Protein AF-A0A348WKB9-F1 (afdb_monomer)

Solvent-accessible surface area (backbone atoms only — not comparable to full-atom values): 5824 Å² total; per-residue (Å²): 114,69,69,60,51,52,51,51,52,50,53,53,49,53,73,72,58,81,70,72,61,55,73,58,52,52,49,47,53,49,51,50,51,52,34,52,52,50,22,50,53,54,23,51,50,45,43,57,58,41,58,77,77,37,64,72,89,38,74,68,38,46,50,52,47,49,53,51,23,51,49,50,20,53,51,45,32,52,54,46,33,58,74,70,64,39,66,66,52,54,52,52,51,50,50,52,50,50,54,54,50,56,68,71,76,108

Sequence (106 aa):
GAIINAVVLFIILHFRLEGLPLRRLGKLILQIGLASLAMGLFGYGALQAMSWIINTHTFAGLLIQTIVAIGVAVLTYLVVARKFGLPELKMVMAILKRVRLIKSAS

pLDDT: mean 70.73, std 7.05, range [47.97, 82.81]

Secondary structure (DSSP, 8-state):
-HHHHHHHHHHHHHHHHS-S-HHHHHHHHHHHHHHHHHHHHHHHHHHHHHHTTS-TTSHHHHHHHHHHHHHHHHHHHHHHHHHTT-HHHHHHHHHHHHHHHHTT--

Mean predicted aligned error: 12.98 Å

Radius of gyration: 19.27 Å; Cα contacts (8 Å, |Δi|>4): 44; chains: 1; bounding box: 40×36×47 Å

Structure (mmCIF, N/CA/C/O backbone):
data_AF-A0A348WKB9-F1
#
_entry.id   AF-A0A348WKB9-F1
#
loop_
_atom_site.group_PDB
_atom_site.id
_atom_site.type_symbol
_atom_site.label_atom_id
_atom_site.label_alt_id
_atom_site.label_comp_id
_atom_site.label_asym_id
_atom_site.label_entity_id
_atom_site.label_seq_id
_atom_site.pdbx_PDB_ins_code
_atom_site.Cartn_x
_atom_site.Cartn_y
_atom_site.Cartn_z
_atom_site.occupancy
_atom_site.B_iso_or_equiv
_atom_site.auth_seq_id
_atom_site.auth_comp_id
_atom_site.auth_asym_id
_atom_site.auth_atom_id
_atom_site.pdbx_PDB_model_num
ATOM 1 N N . GLY A 1 1 ? 9.532 8.112 17.887 1.00 57.84 1 GLY A N 1
ATOM 2 C CA . GLY A 1 1 ? 8.699 9.150 18.529 1.00 57.84 1 GLY A CA 1
ATOM 3 C C . GLY A 1 1 ? 7.252 9.113 18.063 1.00 57.84 1 GLY A C 1
ATOM 4 O O . GLY A 1 1 ? 6.384 8.758 18.846 1.00 57.84 1 GLY A O 1
ATOM 5 N N . ALA A 1 2 ? 6.984 9.432 16.790 1.00 71.25 2 ALA A N 1
ATOM 6 C CA . ALA A 1 2 ? 5.620 9.618 16.271 1.00 71.25 2 ALA A CA 1
ATOM 7 C C . ALA A 1 2 ? 4.714 8.371 16.322 1.00 71.25 2 ALA A C 1
ATOM 9 O O . ALA A 1 2 ? 3.539 8.495 16.647 1.00 71.25 2 ALA A O 1
ATOM 10 N N . ILE A 1 3 ? 5.259 7.174 16.068 1.00 74.62 3 ILE A N 1
ATOM 11 C CA . ILE A 1 3 ? 4.487 5.916 16.104 1.00 74.62 3 ILE A CA 1
ATOM 12 C C . ILE A 1 3 ? 3.971 5.637 17.520 1.00 74.62 3 ILE A C 1
ATOM 14 O O . ILE A 1 3 ? 2.803 5.317 17.699 1.00 74.62 3 ILE A O 1
ATOM 18 N N . ILE A 1 4 ? 4.820 5.831 18.533 1.00 79.31 4 ILE A N 1
ATOM 19 C CA . ILE A 1 4 ? 4.455 5.633 19.942 1.00 79.31 4 ILE A CA 1
ATOM 20 C C . ILE A 1 4 ? 3.348 6.615 20.335 1.00 79.31 4 ILE A C 1
ATOM 22 O O . ILE A 1 4 ? 2.348 6.209 20.914 1.00 79.31 4 ILE A O 1
ATOM 26 N N . ASN A 1 5 ? 3.477 7.889 19.950 1.00 82.81 5 ASN A N 1
ATOM 27 C CA . ASN A 1 5 ? 2.466 8.899 20.257 1.00 82.81 5 ASN A CA 1
ATOM 28 C C . ASN A 1 5 ? 1.121 8.604 19.569 1.00 82.81 5 ASN A C 1
ATOM 30 O O . ASN A 1 5 ? 0.068 8.739 20.184 1.00 82.81 5 ASN A O 1
ATOM 34 N N . ALA A 1 6 ? 1.153 8.137 18.317 1.00 78.94 6 ALA A N 1
ATOM 35 C CA . ALA A 1 6 ? -0.043 7.723 17.588 1.00 78.94 6 ALA A CA 1
ATOM 36 C C . ALA A 1 6 ? -0.738 6.525 18.253 1.00 78.94 6 ALA A C 1
ATOM 38 O O . ALA A 1 6 ? -1.961 6.519 18.373 1.00 78.94 6 ALA A O 1
ATOM 39 N N . VAL A 1 7 ? 0.030 5.542 18.734 1.00 79.62 7 VAL A N 1
ATOM 40 C CA . VAL A 1 7 ? -0.505 4.378 19.458 1.00 79.62 7 VAL A CA 1
ATOM 41 C C . VAL A 1 7 ? -1.122 4.799 20.792 1.00 79.62 7 VAL A C 1
ATOM 43 O O . VAL A 1 7 ? -2.230 4.377 21.109 1.00 79.62 7 VAL A O 1
ATOM 46 N N . VAL A 1 8 ? -0.458 5.676 21.547 1.00 81.00 8 VAL A N 1
ATOM 47 C CA . VAL A 1 8 ? -0.969 6.185 22.830 1.00 81.00 8 VAL A CA 1
ATOM 48 C C . VAL A 1 8 ? -2.259 6.985 22.632 1.00 81.00 8 VAL A C 1
ATOM 50 O O . VAL A 1 8 ? -3.249 6.719 23.311 1.00 81.00 8 VAL A O 1
ATOM 53 N N . LEU A 1 9 ? -2.296 7.901 21.659 1.00 79.69 9 LEU A N 1
ATOM 54 C CA . LEU A 1 9 ? -3.513 8.631 21.287 1.00 79.69 9 LEU A CA 1
ATOM 55 C C . LEU A 1 9 ? -4.636 7.684 20.868 1.00 79.69 9 LEU A C 1
ATOM 57 O O . LEU A 1 9 ? -5.773 7.882 21.283 1.00 79.69 9 LEU A O 1
ATOM 61 N N . PHE A 1 10 ? -4.329 6.644 20.091 1.00 77.25 10 PHE A N 1
ATOM 62 C CA . PHE A 1 10 ? -5.313 5.650 19.671 1.00 77.25 10 PHE A CA 1
ATOM 63 C C . PHE A 1 10 ? -5.899 4.882 20.863 1.00 77.25 10 PHE A C 1
ATOM 65 O O . PHE A 1 10 ? -7.113 4.714 20.934 1.00 77.25 10 PHE A O 1
ATOM 72 N N . ILE A 1 11 ? -5.064 4.472 21.823 1.00 77.00 11 ILE A N 1
ATOM 73 C CA . ILE A 1 11 ? -5.499 3.781 23.048 1.00 77.00 11 ILE A CA 1
ATOM 74 C C . ILE A 1 11 ? -6.376 4.698 23.908 1.00 77.00 11 ILE A C 1
ATOM 76 O O . ILE A 1 11 ? -7.442 4.280 24.355 1.00 77.00 11 ILE A O 1
ATOM 80 N N . ILE A 1 12 ? -5.965 5.954 24.104 1.00 78.88 12 ILE A N 1
ATOM 81 C CA . ILE A 1 12 ? -6.725 6.943 24.882 1.00 78.88 12 ILE A CA 1
ATOM 82 C C . ILE A 1 12 ? -8.070 7.234 24.211 1.00 78.88 12 ILE A C 1
ATOM 84 O O . ILE A 1 12 ? -9.105 7.265 24.874 1.00 78.88 12 ILE A O 1
ATOM 88 N N . LEU A 1 13 ? -8.075 7.421 22.891 1.00 74.44 13 LEU A N 1
ATOM 89 C CA . LEU A 1 13 ? -9.286 7.681 22.119 1.00 74.44 13 LEU A CA 1
ATOM 90 C C . LEU A 1 13 ? -10.231 6.474 22.154 1.00 74.44 13 LEU A C 1
ATOM 92 O O . LEU A 1 13 ? -11.434 6.645 22.317 1.00 74.44 13 LEU A O 1
ATOM 96 N N . HIS A 1 14 ? -9.685 5.260 22.067 1.00 69.81 14 HIS A N 1
ATOM 97 C CA . HIS A 1 14 ? -10.433 4.012 22.189 1.00 69.81 14 HIS A CA 1
ATOM 98 C C . HIS A 1 14 ? -11.112 3.879 23.558 1.00 69.81 14 HIS A C 1
ATOM 100 O O . HIS A 1 14 ? -12.297 3.562 23.620 1.00 69.81 14 HIS A O 1
ATOM 106 N N . PHE A 1 15 ?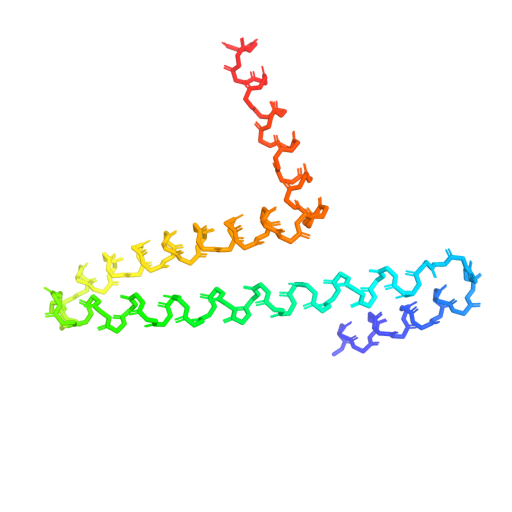 -10.384 4.168 24.640 1.00 68.44 15 PHE A N 1
ATOM 107 C CA . PHE A 1 15 ? -10.933 4.142 25.998 1.00 68.44 15 PHE A CA 1
ATOM 108 C C . PHE A 1 15 ? -11.991 5.224 26.232 1.00 68.44 15 PHE A C 1
ATOM 110 O O . PHE A 1 15 ? -12.899 5.029 27.030 1.00 68.44 15 PHE A O 1
ATOM 117 N N . ARG A 1 16 ? -11.876 6.368 25.548 1.00 70.12 16 ARG A N 1
ATOM 118 C CA . ARG A 1 16 ? -12.748 7.527 25.767 1.00 70.12 16 ARG A CA 1
ATOM 119 C C . ARG A 1 16 ? -13.995 7.547 24.886 1.00 70.12 16 ARG A C 1
ATOM 121 O O . ARG A 1 16 ? -14.944 8.236 25.241 1.00 70.12 16 ARG A O 1
ATOM 128 N N . LEU A 1 17 ? -13.993 6.858 23.739 1.00 65.94 17 LEU A N 1
ATOM 129 C CA . LEU A 1 17 ? -15.117 6.898 22.799 1.00 65.94 17 LEU A CA 1
ATOM 130 C C . LEU A 1 17 ? -16.076 5.707 22.852 1.00 65.94 17 LEU A C 1
ATOM 132 O O . LEU A 1 17 ? -17.143 5.888 22.282 1.00 65.94 17 LEU A O 1
ATOM 136 N N . GLU A 1 18 ? -15.742 4.561 23.473 1.00 57.78 18 GLU A N 1
ATOM 137 C CA . GLU A 1 18 ? -16.569 3.334 23.707 1.00 57.78 18 GLU A CA 1
ATOM 138 C C . GLU A 1 18 ? -17.445 2.781 22.543 1.00 57.78 18 GLU A C 1
ATOM 140 O O . GLU A 1 18 ? -17.989 1.684 22.628 1.00 57.78 18 GLU A O 1
ATOM 145 N N . GLY A 1 19 ? -17.543 3.475 21.411 1.00 58.03 19 GLY A N 1
ATOM 146 C CA . GLY A 1 19 ? -18.454 3.234 20.295 1.00 58.03 19 GLY A CA 1
ATOM 147 C C . GLY A 1 19 ? -17.731 3.070 18.962 1.00 58.03 19 GLY A C 1
ATOM 148 O O . GLY A 1 19 ? -18.361 3.046 17.905 1.00 58.03 19 GLY A O 1
ATOM 149 N N . LEU A 1 20 ? -16.400 2.942 18.981 1.00 60.62 20 LEU A N 1
ATOM 150 C CA . LEU A 1 20 ? -15.655 2.561 17.789 1.00 60.62 20 LEU A CA 1
ATOM 151 C C . LEU A 1 20 ? -15.926 1.081 17.489 1.00 60.62 20 LEU A C 1
ATOM 153 O O . LEU A 1 20 ? -15.666 0.225 18.336 1.00 60.62 20 LEU A O 1
ATOM 157 N N . PRO A 1 21 ? -16.412 0.734 16.284 1.00 66.31 21 PRO A N 1
ATOM 158 C CA . PRO A 1 21 ? -16.686 -0.648 15.927 1.00 66.31 21 PRO A CA 1
ATOM 159 C C . PRO A 1 21 ? -15.363 -1.401 15.716 1.00 66.31 21 PRO A C 1
ATOM 161 O O . PRO A 1 21 ? -14.918 -1.595 14.585 1.00 66.31 21 PRO A O 1
ATOM 164 N N . LEU A 1 22 ? -14.733 -1.850 16.805 1.00 68.50 22 LEU A N 1
ATOM 165 C CA . LEU A 1 22 ? -13.456 -2.579 16.821 1.00 68.50 22 LEU A CA 1
ATOM 166 C C . LEU A 1 22 ? -13.457 -3.795 15.910 1.00 68.50 22 LEU A C 1
ATOM 168 O O . LEU A 1 22 ? -12.501 -4.015 15.176 1.00 68.50 22 LEU A O 1
ATOM 172 N N . A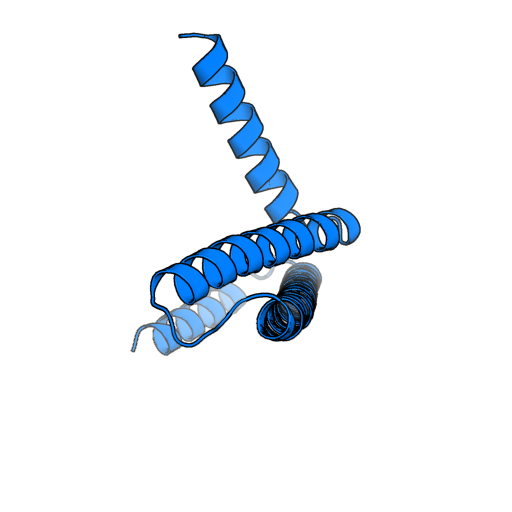RG A 1 23 ? -14.560 -4.551 15.885 1.00 67.38 23 ARG A N 1
ATOM 173 C CA . ARG A 1 23 ? -14.731 -5.666 14.941 1.00 67.38 23 ARG A CA 1
ATOM 174 C C . ARG A 1 23 ? -14.625 -5.211 13.485 1.00 67.38 23 ARG A C 1
ATOM 176 O O . ARG A 1 23 ? -14.091 -5.939 12.655 1.00 67.38 23 ARG A O 1
ATOM 183 N N . ARG A 1 24 ? -15.118 -4.012 13.163 1.00 67.56 24 ARG A N 1
ATOM 184 C CA . ARG A 1 24 ? -15.040 -3.435 11.816 1.00 67.56 24 ARG A CA 1
ATOM 185 C C . ARG A 1 24 ? -13.635 -2.918 11.519 1.00 67.56 24 ARG A C 1
ATOM 187 O O . ARG A 1 24 ? -13.137 -3.185 10.435 1.00 67.56 24 ARG A O 1
ATOM 194 N N . LEU A 1 25 ? -12.988 -2.258 12.478 1.00 71.75 25 LEU A N 1
ATOM 195 C CA . LEU A 1 25 ? -11.597 -1.799 12.381 1.00 71.75 25 LEU A CA 1
ATOM 196 C C . LEU A 1 25 ? -10.619 -2.966 12.209 1.00 71.75 25 LEU A C 1
ATOM 198 O O . LEU A 1 25 ? -9.829 -2.959 11.275 1.00 71.75 25 LEU A O 1
ATOM 202 N N . GLY A 1 26 ? -10.734 -4.011 13.029 1.00 72.25 26 GLY A N 1
ATOM 203 C CA . GLY A 1 26 ? -9.933 -5.229 12.900 1.00 72.25 26 GLY A CA 1
ATOM 204 C C . GLY A 1 26 ? -10.157 -5.928 11.559 1.00 72.25 26 GLY A C 1
ATOM 205 O O . GLY A 1 26 ? -9.196 -6.334 10.912 1.00 72.25 26 GLY A O 1
ATOM 206 N N . LYS A 1 27 ? -11.408 -5.992 11.079 1.00 75.12 27 LYS A N 1
ATOM 207 C CA . LYS A 1 27 ? -11.715 -6.524 9.743 1.00 75.12 27 LYS A CA 1
ATOM 208 C C . LYS A 1 27 ? -11.083 -5.685 8.627 1.00 75.12 27 LYS A C 1
ATOM 210 O O . LYS A 1 27 ? -10.578 -6.266 7.675 1.00 75.12 27 LYS A O 1
ATOM 215 N N . LEU A 1 28 ? -11.086 -4.355 8.744 1.00 69.19 28 LEU A N 1
ATOM 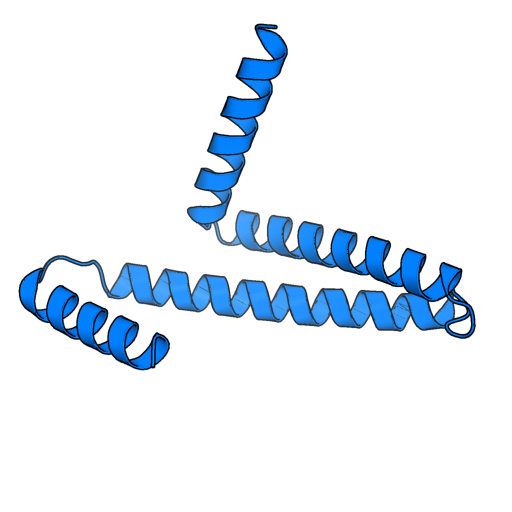216 C CA . LEU A 1 28 ? -10.429 -3.461 7.784 1.00 69.19 28 LEU A CA 1
ATOM 217 C C . LEU A 1 28 ? -8.914 -3.653 7.795 1.00 69.19 28 LEU A C 1
ATOM 219 O O . LEU A 1 28 ? -8.336 -3.882 6.743 1.00 69.19 28 LEU A O 1
ATOM 223 N N . ILE A 1 29 ? -8.289 -3.666 8.973 1.00 78.00 29 ILE A N 1
ATOM 224 C CA . ILE A 1 29 ? -6.849 -3.913 9.129 1.00 78.00 29 ILE A CA 1
ATOM 225 C C . ILE A 1 29 ? -6.462 -5.262 8.510 1.00 78.00 29 ILE A C 1
ATOM 227 O O . ILE A 1 29 ? -5.490 -5.336 7.762 1.00 78.00 29 ILE A O 1
ATOM 231 N N . LEU A 1 30 ? -7.249 -6.314 8.752 1.00 76.75 30 LEU A N 1
ATOM 232 C CA . LEU A 1 30 ? -7.022 -7.632 8.162 1.00 76.75 30 LEU A CA 1
ATOM 233 C C . LEU A 1 30 ? -7.167 -7.606 6.631 1.00 76.75 30 LEU A C 1
ATOM 235 O O . LEU A 1 30 ? -6.335 -8.167 5.925 1.00 76.75 30 LEU A O 1
ATOM 239 N N . GLN A 1 31 ? -8.204 -6.949 6.104 1.00 76.00 31 GLN A N 1
ATOM 240 C CA . GLN A 1 31 ? -8.421 -6.833 4.659 1.00 76.00 31 GLN A CA 1
ATOM 241 C C . GLN A 1 31 ? -7.309 -6.028 3.973 1.00 76.00 31 GLN A C 1
ATOM 243 O O . GLN A 1 31 ? -6.854 -6.436 2.907 1.00 76.00 31 GLN A O 1
ATOM 248 N N . ILE A 1 32 ? -6.843 -4.937 4.586 1.00 77.38 32 ILE A N 1
ATOM 249 C CA . ILE A 1 32 ? -5.705 -4.144 4.100 1.00 77.38 32 I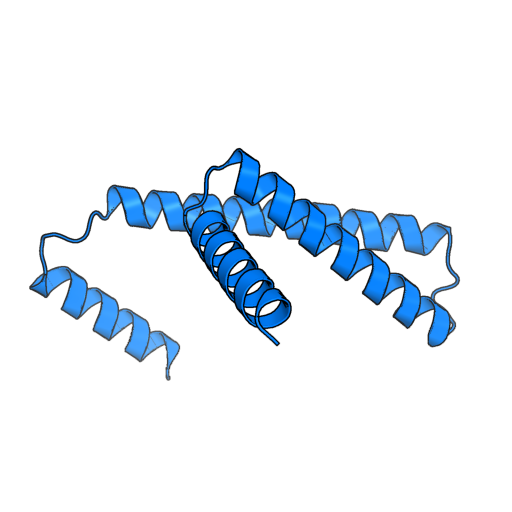LE A CA 1
ATOM 250 C C . ILE A 1 32 ? -4.433 -4.987 4.146 1.00 77.38 32 ILE A C 1
ATOM 252 O O . ILE A 1 32 ? -3.699 -5.028 3.166 1.00 77.38 32 ILE A O 1
ATOM 256 N N . GLY A 1 33 ? -4.190 -5.706 5.245 1.00 80.00 33 GLY A N 1
ATOM 257 C CA . GLY A 1 33 ? -3.043 -6.604 5.375 1.00 80.00 33 GLY A CA 1
ATOM 258 C C . GLY A 1 33 ? -3.023 -7.678 4.285 1.00 80.00 33 GLY A C 1
ATOM 259 O O . GLY A 1 33 ? -2.009 -7.856 3.613 1.00 80.00 33 GLY A O 1
ATOM 260 N N . LEU A 1 34 ? -4.158 -8.338 4.042 1.00 78.50 34 LEU A N 1
ATOM 261 C CA . LEU A 1 34 ? -4.302 -9.338 2.978 1.00 78.50 34 LEU A CA 1
ATOM 262 C C . LEU A 1 34 ? -4.153 -8.728 1.577 1.00 78.50 34 LEU A C 1
ATOM 264 O O . LEU A 1 34 ? -3.516 -9.334 0.715 1.00 78.50 34 LEU A O 1
ATOM 268 N N . ALA A 1 35 ? -4.700 -7.533 1.341 1.00 73.50 35 ALA A N 1
ATOM 269 C CA . ALA A 1 35 ? -4.556 -6.832 0.068 1.00 73.50 35 ALA A CA 1
ATOM 270 C C . ALA A 1 35 ? -3.103 -6.418 -0.200 1.00 73.50 35 ALA A C 1
ATOM 272 O O . ALA A 1 35 ? -2.622 -6.587 -1.319 1.00 73.50 35 ALA A O 1
ATOM 273 N N . SER A 1 36 ? -2.389 -5.945 0.822 1.00 74.00 36 SER A N 1
ATOM 274 C CA . SER A 1 36 ? -0.967 -5.599 0.744 1.00 74.00 36 SER A CA 1
ATOM 275 C C . SER A 1 36 ? -0.090 -6.829 0.519 1.00 74.00 36 SER A C 1
ATOM 277 O O . SER A 1 36 ? 0.822 -6.778 -0.301 1.00 74.00 36 SER A O 1
ATOM 279 N N . LEU A 1 37 ? -0.391 -7.954 1.177 1.00 80.31 37 LEU A N 1
ATOM 280 C CA . LEU A 1 37 ? 0.302 -9.224 0.932 1.00 80.31 37 LEU A CA 1
ATOM 281 C C . LEU A 1 37 ? 0.093 -9.715 -0.502 1.00 80.31 37 LEU A C 1
ATOM 283 O O . LEU A 1 37 ? 1.057 -10.085 -1.169 1.00 80.31 37 LEU A O 1
ATOM 287 N N . ALA A 1 38 ? -1.144 -9.672 -1.003 1.00 76.62 38 ALA A N 1
ATOM 288 C CA . ALA A 1 38 ? -1.435 -10.024 -2.388 1.00 76.62 38 ALA A CA 1
ATOM 289 C C . ALA A 1 38 ? -0.703 -9.086 -3.362 1.00 76.62 38 ALA A C 1
ATOM 291 O O . ALA A 1 38 ? -0.010 -9.551 -4.261 1.00 76.62 38 ALA A O 1
ATOM 292 N N . MET A 1 39 ? -0.789 -7.770 -3.153 1.00 76.06 39 MET A N 1
ATOM 293 C CA . MET A 1 39 ? -0.082 -6.774 -3.962 1.00 76.06 39 MET A CA 1
ATOM 294 C C . MET A 1 39 ? 1.431 -7.022 -3.980 1.00 76.06 39 MET A C 1
ATOM 296 O O . MET A 1 39 ? 2.037 -6.971 -5.047 1.00 76.06 39 MET A O 1
ATOM 300 N N . GLY A 1 40 ? 2.026 -7.330 -2.825 1.00 73.75 40 GLY A N 1
ATOM 301 C CA . GLY A 1 40 ? 3.442 -7.663 -2.707 1.00 73.75 40 GLY A CA 1
ATOM 302 C C . GLY A 1 40 ? 3.811 -8.921 -3.490 1.00 73.75 40 GLY A C 1
ATOM 303 O O . GLY A 1 40 ? 4.753 -8.882 -4.275 1.00 73.75 40 GLY A O 1
ATOM 304 N N . LEU A 1 41 ? 3.040 -10.004 -3.346 1.00 78.94 41 LEU A N 1
ATOM 305 C CA . LEU A 1 41 ? 3.269 -11.271 -4.055 1.00 78.94 41 LEU A CA 1
ATOM 306 C C . LEU A 1 41 ? 3.174 -11.116 -5.576 1.00 78.94 41 LEU A C 1
ATOM 308 O O . LEU A 1 41 ? 4.060 -11.564 -6.301 1.00 78.94 41 LEU A O 1
ATOM 312 N N . PHE A 1 42 ? 2.127 -10.454 -6.066 1.00 74.38 42 PHE A N 1
ATOM 313 C CA . PHE A 1 42 ? 1.949 -10.223 -7.501 1.00 74.38 42 PHE A CA 1
ATOM 314 C C . PHE A 1 42 ? 2.958 -9.212 -8.057 1.00 74.38 42 PHE A C 1
ATOM 316 O O . PHE A 1 42 ? 3.440 -9.396 -9.171 1.00 74.38 42 PHE A O 1
ATOM 323 N N . GLY A 1 43 ? 3.321 -8.181 -7.289 1.00 74.12 43 GLY A N 1
ATOM 324 C CA . GLY A 1 43 ? 4.363 -7.223 -7.665 1.00 74.12 43 GLY A CA 1
ATOM 325 C C . GLY A 1 43 ? 5.739 -7.881 -7.782 1.00 74.12 43 GLY A C 1
ATOM 326 O O . GLY A 1 43 ? 6.427 -7.688 -8.783 1.00 74.12 43 GLY A O 1
ATOM 327 N N . TYR A 1 44 ? 6.111 -8.724 -6.813 1.00 74.19 44 TYR A N 1
ATOM 328 C CA . TYR A 1 44 ? 7.339 -9.523 -6.879 1.00 74.19 44 TYR A CA 1
ATOM 329 C C . TYR A 1 44 ? 7.309 -10.525 -8.033 1.00 74.19 44 TYR A C 1
ATOM 331 O O . TYR A 1 44 ? 8.290 -10.640 -8.763 1.00 74.19 44 TYR A O 1
ATOM 339 N N . GLY A 1 45 ? 6.181 -11.208 -8.247 1.00 75.44 45 GLY A N 1
ATOM 340 C CA . GLY A 1 45 ? 6.008 -12.118 -9.379 1.00 75.44 45 GLY A CA 1
ATOM 341 C C . GLY A 1 45 ? 6.157 -11.412 -10.729 1.00 75.44 45 GLY A C 1
ATOM 342 O O . GLY A 1 45 ? 6.811 -11.936 -11.627 1.00 75.44 45 GLY A O 1
ATOM 343 N N . ALA A 1 46 ? 5.624 -10.195 -10.861 1.00 69.81 46 ALA A N 1
ATOM 344 C CA . ALA A 1 46 ? 5.767 -9.378 -12.064 1.00 69.81 46 ALA A CA 1
ATOM 345 C C . ALA A 1 46 ? 7.215 -8.912 -12.290 1.00 69.81 46 ALA A C 1
ATOM 347 O O . ALA A 1 46 ? 7.698 -8.967 -13.421 1.00 69.81 46 ALA A O 1
ATOM 348 N N . LEU A 1 47 ? 7.923 -8.503 -11.230 1.00 67.25 47 LEU A N 1
ATOM 349 C CA . LEU A 1 47 ? 9.353 -8.173 -11.292 1.00 67.25 47 LEU A CA 1
ATOM 350 C C . LEU A 1 47 ? 10.188 -9.386 -11.719 1.00 67.25 47 LEU A C 1
ATOM 352 O O . LEU A 1 47 ? 11.019 -9.274 -12.618 1.00 67.25 47 LEU A O 1
ATOM 356 N N . GLN A 1 48 ? 9.930 -10.555 -11.128 1.00 72.62 48 GLN A N 1
ATOM 357 C CA . GLN A 1 48 ? 10.616 -11.804 -11.461 1.00 72.62 48 GLN A CA 1
ATOM 358 C C . GLN A 1 48 ? 10.365 -12.211 -12.922 1.00 72.62 48 GLN A C 1
ATOM 360 O O . GLN A 1 48 ? 11.309 -12.536 -13.640 1.00 72.62 48 GLN A O 1
ATOM 365 N N . ALA A 1 49 ? 9.110 -12.149 -13.381 1.00 69.62 49 ALA A N 1
ATOM 366 C CA . ALA A 1 49 ? 8.728 -12.490 -14.750 1.00 69.62 49 ALA A CA 1
ATOM 367 C C . ALA A 1 49 ? 9.329 -11.521 -15.778 1.00 69.62 49 ALA A C 1
ATOM 369 O O . ALA A 1 49 ? 9.789 -11.943 -16.836 1.00 69.62 49 ALA A O 1
ATOM 370 N N . MET A 1 50 ? 9.386 -10.225 -15.465 1.00 62.03 50 MET A N 1
ATOM 371 C CA . MET A 1 50 ? 10.040 -9.266 -16.350 1.00 62.03 50 MET A CA 1
ATOM 372 C C . MET A 1 50 ? 11.563 -9.354 -16.327 1.00 62.03 50 MET A C 1
ATOM 374 O O . MET A 1 50 ? 12.182 -8.955 -17.311 1.00 62.03 50 MET A O 1
ATOM 378 N N . SER A 1 51 ? 12.176 -9.875 -15.261 1.00 66.06 51 SER A N 1
ATOM 379 C CA . SER A 1 51 ? 13.623 -10.142 -15.213 1.00 66.06 51 SER A CA 1
ATOM 380 C C . SER A 1 51 ? 14.061 -11.152 -16.279 1.00 66.06 51 SER A C 1
ATOM 382 O O . SER A 1 51 ? 15.181 -11.090 -16.770 1.00 66.06 51 SER A O 1
ATOM 384 N N . TRP A 1 52 ? 13.155 -12.038 -16.707 1.00 61.91 52 TRP A N 1
ATOM 385 C CA . TRP A 1 52 ? 13.403 -12.982 -17.802 1.00 61.91 52 TRP A CA 1
ATOM 386 C C . TRP A 1 52 ? 13.293 -12.363 -19.202 1.00 61.91 52 TRP A C 1
ATOM 388 O O . TRP A 1 52 ? 13.830 -12.920 -20.154 1.00 61.91 52 TRP A O 1
ATOM 398 N N . ILE A 1 53 ? 12.589 -11.236 -19.344 1.00 61.53 53 ILE A N 1
ATOM 399 C CA . ILE A 1 53 ? 12.270 -10.623 -20.647 1.00 61.53 53 ILE A CA 1
ATOM 400 C C . ILE A 1 53 ? 13.116 -9.364 -20.897 1.00 61.53 53 ILE A C 1
ATOM 402 O O . ILE A 1 53 ? 13.403 -9.025 -22.043 1.00 61.53 53 ILE A O 1
ATOM 406 N N . ILE A 1 54 ? 13.526 -8.659 -19.838 1.00 58.31 54 ILE A N 1
ATOM 407 C CA . ILE A 1 54 ? 14.195 -7.356 -19.911 1.00 58.31 54 ILE A CA 1
ATOM 408 C C . ILE A 1 54 ? 15.573 -7.450 -19.251 1.00 58.31 54 ILE A C 1
ATOM 410 O O . ILE A 1 54 ? 15.683 -7.808 -18.081 1.00 58.31 54 ILE A O 1
ATOM 414 N N . ASN A 1 55 ? 16.617 -7.058 -19.990 1.00 58.53 55 ASN A N 1
ATOM 415 C CA . ASN A 1 55 ? 17.983 -6.943 -19.476 1.00 58.53 55 ASN A CA 1
ATOM 416 C C . ASN A 1 55 ? 18.045 -5.941 -18.307 1.00 58.53 55 ASN A C 1
ATOM 418 O O . ASN A 1 55 ? 17.995 -4.726 -18.498 1.00 58.53 55 ASN A O 1
ATOM 422 N N . THR A 1 56 ? 18.209 -6.455 -17.090 1.00 60.50 56 THR A N 1
ATOM 423 C CA . THR A 1 56 ? 18.355 -5.694 -15.834 1.00 60.50 56 THR A CA 1
ATOM 424 C C . THR A 1 56 ? 19.675 -4.927 -15.723 1.00 60.50 56 THR A C 1
ATOM 426 O O . THR A 1 56 ? 19.847 -4.124 -14.811 1.00 60.50 56 THR A O 1
ATOM 429 N N . HIS A 1 57 ? 20.597 -5.119 -16.670 1.00 60.25 57 HIS A N 1
ATOM 430 C CA . HIS A 1 57 ? 21.899 -4.449 -16.705 1.00 60.25 57 HIS A CA 1
ATOM 431 C C . HIS A 1 57 ? 21.868 -3.009 -17.248 1.00 60.25 57 HIS A C 1
ATOM 433 O O . HIS A 1 57 ? 22.877 -2.312 -17.164 1.00 60.25 57 HIS A O 1
ATOM 439 N N . THR A 1 58 ? 20.744 -2.536 -17.798 1.00 70.12 58 THR A N 1
ATOM 440 C CA . THR A 1 58 ? 20.609 -1.164 -18.323 1.00 70.12 58 THR A CA 1
ATOM 441 C C . THR A 1 58 ? 19.599 -0.352 -17.514 1.00 70.12 58 THR A C 1
ATOM 443 O O . THR A 1 58 ? 18.505 -0.822 -17.208 1.00 70.12 58 THR A O 1
ATOM 446 N N . PHE A 1 59 ? 19.934 0.911 -17.220 1.00 72.12 59 PHE A N 1
ATOM 447 C CA . PHE A 1 59 ? 19.084 1.839 -16.456 1.00 72.12 59 PHE A CA 1
ATOM 448 C C . PHE A 1 59 ? 17.665 1.976 -17.043 1.00 72.12 59 PHE A C 1
ATOM 450 O O . PHE A 1 59 ? 16.679 1.988 -16.308 1.00 72.12 59 PHE A O 1
ATOM 457 N N . ALA A 1 60 ? 17.548 1.994 -18.376 1.00 70.94 60 ALA A N 1
ATOM 458 C CA . ALA A 1 60 ? 16.261 2.019 -19.071 1.00 70.94 60 ALA A CA 1
ATOM 459 C C . ALA A 1 60 ? 15.434 0.733 -18.856 1.00 70.94 60 ALA A C 1
ATOM 461 O O . ALA A 1 60 ? 14.217 0.808 -18.705 1.00 70.94 60 ALA A O 1
ATOM 462 N N . GLY A 1 61 ? 16.085 -0.434 -18.784 1.00 69.31 61 GLY A N 1
ATOM 463 C CA . GLY A 1 61 ? 15.427 -1.717 -18.520 1.00 69.31 61 GLY A CA 1
ATOM 464 C C . GLY A 1 61 ? 14.839 -1.786 -17.109 1.00 69.31 61 GLY A C 1
ATOM 465 O O . GLY A 1 61 ? 13.677 -2.154 -16.943 1.00 69.31 61 GLY A O 1
ATOM 466 N N . LEU A 1 62 ? 15.600 -1.328 -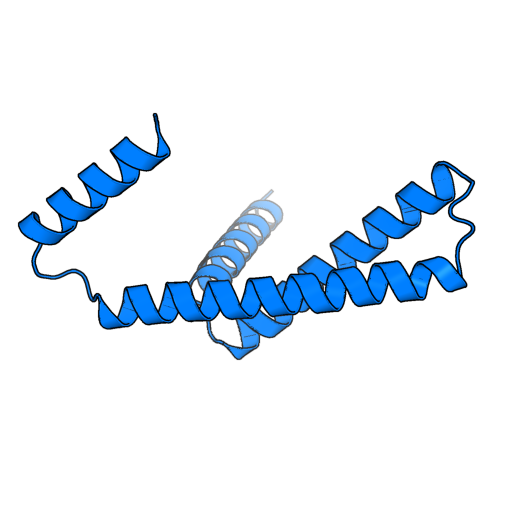16.109 1.00 72.25 62 LEU A N 1
ATOM 467 C CA . LEU A 1 62 ? 15.142 -1.206 -14.718 1.00 72.25 62 LEU A CA 1
ATOM 468 C C . LEU A 1 62 ? 13.974 -0.222 -14.567 1.00 72.25 62 LEU A C 1
ATOM 470 O O . LEU A 1 62 ? 13.017 -0.507 -13.844 1.00 72.25 62 LEU A O 1
ATOM 474 N N . LEU A 1 63 ? 14.011 0.917 -15.268 1.00 77.50 63 LEU A N 1
ATOM 475 C CA . LEU A 1 63 ? 12.909 1.884 -15.252 1.00 77.50 63 LEU A CA 1
ATOM 476 C C . LEU A 1 63 ? 11.621 1.292 -15.830 1.00 77.50 63 LEU A C 1
ATOM 478 O O . LEU A 1 63 ? 10.569 1.396 -15.200 1.00 77.50 63 LEU A O 1
ATOM 482 N N . ILE A 1 64 ? 11.696 0.633 -16.989 1.00 78.81 64 ILE A N 1
ATOM 483 C CA . ILE A 1 64 ? 10.527 0.014 -17.631 1.00 78.81 64 ILE A CA 1
ATOM 484 C C . ILE A 1 64 ? 9.958 -1.099 -16.746 1.00 78.81 64 ILE A C 1
ATOM 486 O O . ILE A 1 64 ? 8.750 -1.136 -16.512 1.00 78.81 64 ILE A O 1
ATOM 490 N N . GLN A 1 65 ? 10.817 -1.950 -16.180 1.00 73.31 65 GLN A N 1
ATOM 491 C CA . GLN A 1 65 ? 10.407 -2.971 -15.216 1.00 73.31 65 GLN A CA 1
ATOM 492 C C . GLN A 1 65 ? 9.684 -2.382 -14.014 1.00 73.31 65 GLN A C 1
ATOM 494 O O . GLN A 1 65 ? 8.641 -2.887 -13.612 1.00 73.31 65 GLN A O 1
ATOM 499 N N . THR A 1 66 ? 10.219 -1.303 -13.452 1.00 76.31 66 THR A N 1
ATOM 500 C CA . THR A 1 66 ? 9.637 -0.670 -12.270 1.00 76.31 66 THR A CA 1
ATOM 501 C C . THR A 1 66 ? 8.277 -0.057 -12.596 1.00 76.31 66 THR A C 1
ATOM 503 O O . THR A 1 66 ? 7.325 -0.258 -11.847 1.00 76.31 66 THR A O 1
ATOM 506 N N . ILE A 1 67 ? 8.140 0.623 -13.739 1.00 80.62 67 ILE A N 1
ATOM 507 C CA . ILE A 1 67 ? 6.862 1.202 -14.185 1.00 80.62 67 ILE A CA 1
ATOM 508 C C . ILE A 1 67 ? 5.810 0.106 -14.374 1.00 80.62 67 ILE A C 1
ATOM 510 O O . ILE A 1 67 ? 4.686 0.234 -13.885 1.00 80.62 67 ILE A O 1
ATOM 514 N N . VAL A 1 68 ? 6.170 -0.989 -15.043 1.00 78.06 68 VAL A N 1
ATOM 515 C CA . VAL A 1 68 ? 5.242 -2.101 -15.275 1.00 78.06 68 VAL A CA 1
ATOM 516 C C . VAL A 1 68 ? 4.921 -2.824 -13.964 1.00 78.06 68 VAL A C 1
ATOM 518 O O . VAL A 1 68 ? 3.761 -3.151 -13.728 1.00 78.06 68 VAL A O 1
ATOM 521 N N . ALA A 1 69 ? 5.890 -3.009 -13.066 1.00 76.75 69 ALA A N 1
ATOM 522 C CA . ALA A 1 69 ? 5.674 -3.641 -11.767 1.00 76.75 69 ALA A CA 1
ATOM 523 C C . ALA A 1 69 ? 4.751 -2.801 -10.879 1.00 76.75 69 ALA A C 1
ATOM 525 O O . ALA A 1 69 ? 3.825 -3.344 -10.279 1.00 76.75 69 ALA A O 1
ATOM 526 N N . ILE A 1 70 ? 4.941 -1.478 -10.851 1.00 78.62 70 ILE A N 1
ATOM 527 C CA . ILE A 1 70 ? 4.030 -0.546 -10.176 1.00 78.62 70 ILE A CA 1
ATOM 528 C C . ILE A 1 70 ? 2.637 -0.642 -10.802 1.00 78.62 70 ILE A C 1
ATOM 530 O O . ILE A 1 70 ? 1.654 -0.758 -10.074 1.00 78.62 70 ILE A O 1
ATOM 534 N N . GLY A 1 71 ? 2.539 -0.655 -12.134 1.00 80.88 71 GLY A N 1
ATOM 535 C CA . GLY A 1 71 ? 1.268 -0.812 -12.841 1.00 80.88 71 GLY A CA 1
ATOM 536 C C . GLY A 1 71 ? 0.531 -2.094 -12.447 1.00 80.88 71 GLY A C 1
ATOM 537 O O . GLY A 1 71 ? -0.636 -2.045 -12.057 1.00 80.88 71 GLY A O 1
ATOM 538 N N . VAL A 1 72 ? 1.220 -3.236 -12.471 1.00 78.88 72 VAL A N 1
ATOM 539 C CA . VAL A 1 72 ? 0.655 -4.538 -12.087 1.00 78.88 72 VAL A CA 1
ATOM 540 C C . VAL A 1 72 ? 0.296 -4.572 -10.603 1.00 78.88 72 VAL A C 1
ATOM 542 O O . VAL A 1 72 ? -0.781 -5.055 -10.254 1.00 78.88 72 VAL A O 1
ATOM 545 N N . ALA A 1 73 ? 1.135 -4.024 -9.725 1.00 72.69 73 ALA A N 1
ATOM 546 C CA . ALA A 1 73 ? 0.867 -3.969 -8.292 1.00 72.69 73 ALA A CA 1
ATOM 547 C C . ALA A 1 73 ? -0.378 -3.120 -7.988 1.00 72.69 73 ALA A C 1
ATOM 549 O O . ALA A 1 73 ? -1.267 -3.565 -7.263 1.00 72.69 73 ALA A O 1
ATOM 550 N N . VAL A 1 74 ? -0.497 -1.939 -8.603 1.00 76.88 74 VAL A N 1
ATOM 551 C CA . VAL A 1 74 ? -1.664 -1.053 -8.459 1.00 76.88 74 VAL A CA 1
ATOM 552 C C . VAL A 1 74 ? -2.930 -1.715 -9.003 1.00 76.88 74 VAL A C 1
ATOM 554 O O . VAL A 1 74 ? -3.966 -1.686 -8.337 1.00 76.88 74 VAL A O 1
ATOM 557 N N . LEU A 1 75 ? -2.865 -2.350 -10.177 1.00 77.44 75 LEU A N 1
ATOM 558 C CA . LEU A 1 75 ? -4.004 -3.071 -10.753 1.00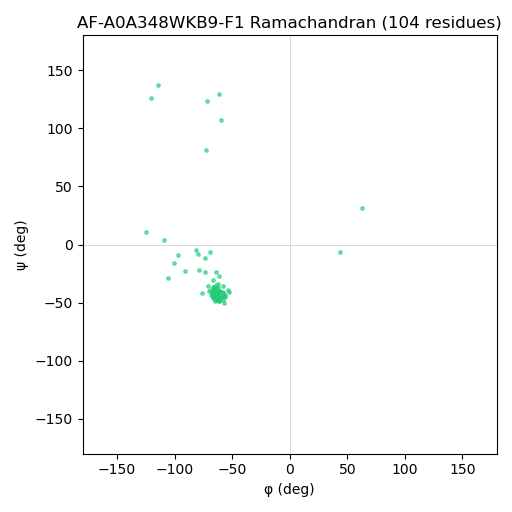 77.44 75 LEU A CA 1
ATOM 559 C C . LEU A 1 75 ? -4.429 -4.252 -9.878 1.00 77.44 75 LEU A C 1
ATOM 561 O O . LEU A 1 75 ? -5.619 -4.428 -9.619 1.00 77.44 75 LEU A O 1
ATOM 565 N N . THR A 1 76 ? -3.470 -5.020 -9.368 1.00 76.88 76 THR A N 1
ATOM 566 C CA . THR A 1 76 ? -3.738 -6.143 -8.464 1.00 76.88 76 THR A CA 1
ATOM 567 C C . THR A 1 76 ? -4.395 -5.649 -7.181 1.00 76.88 76 THR A C 1
ATOM 569 O O . THR A 1 76 ? -5.431 -6.179 -6.780 1.00 76.88 76 THR A O 1
ATOM 572 N N . TYR A 1 77 ? -3.852 -4.594 -6.570 1.00 69.88 77 TYR A N 1
ATOM 573 C CA . TYR A 1 77 ? -4.437 -3.977 -5.385 1.00 69.88 77 TYR A CA 1
ATOM 574 C C . TYR A 1 77 ? -5.871 -3.507 -5.648 1.00 69.88 77 TYR A C 1
ATOM 576 O O . TYR A 1 77 ? -6.764 -3.806 -4.862 1.00 69.88 77 TYR A O 1
ATOM 584 N N . LEU A 1 78 ? -6.129 -2.856 -6.786 1.00 72.81 78 LEU A N 1
ATOM 585 C CA . LEU A 1 78 ? -7.470 -2.430 -7.199 1.00 72.81 78 LEU A CA 1
ATOM 586 C C . LEU A 1 78 ? -8.447 -3.605 -7.342 1.00 72.81 78 LEU A C 1
ATOM 588 O O . LEU A 1 78 ? -9.581 -3.520 -6.867 1.00 72.81 78 LEU A O 1
ATOM 592 N N . VAL A 1 79 ? -8.027 -4.701 -7.978 1.00 77.00 79 VAL A N 1
ATOM 593 C CA . VAL A 1 79 ? -8.857 -5.903 -8.175 1.00 77.00 79 VAL A CA 1
ATOM 594 C C . VAL A 1 79 ? -9.162 -6.578 -6.840 1.00 77.00 79 VAL A C 1
ATOM 596 O O . VAL A 1 79 ? -10.321 -6.894 -6.559 1.00 77.00 79 VAL A O 1
ATOM 599 N N . VAL A 1 80 ? -8.149 -6.753 -5.990 1.00 73.75 80 VAL A N 1
ATOM 600 C CA . VAL A 1 80 ? -8.302 -7.353 -4.660 1.00 73.75 80 VAL A CA 1
ATOM 601 C C . VAL A 1 80 ? -9.182 -6.462 -3.785 1.00 73.75 80 VAL A C 1
ATOM 603 O O . VAL A 1 80 ? -10.167 -6.939 -3.221 1.00 73.75 80 VAL A O 1
ATOM 606 N N . ALA A 1 81 ? -8.929 -5.155 -3.754 1.00 69.38 81 ALA A N 1
ATOM 607 C CA . ALA A 1 81 ? -9.730 -4.210 -2.987 1.00 69.38 81 ALA A CA 1
ATOM 608 C C . ALA A 1 81 ? -11.190 -4.155 -3.453 1.00 69.38 81 ALA A C 1
ATOM 610 O O . ALA A 1 81 ? -12.103 -4.040 -2.627 1.00 69.38 81 ALA A O 1
ATOM 611 N N . ARG A 1 82 ? -11.436 -4.322 -4.759 1.00 71.31 82 ARG A N 1
ATOM 612 C CA . ARG A 1 82 ? -12.792 -4.413 -5.316 1.00 71.31 82 ARG A CA 1
ATOM 613 C C . ARG A 1 82 ? -13.484 -5.698 -4.881 1.00 71.31 82 ARG A C 1
ATOM 615 O O . ARG A 1 82 ? -14.646 -5.644 -4.489 1.00 71.31 82 ARG A O 1
ATOM 622 N N . LYS A 1 83 ? -12.773 -6.829 -4.904 1.00 71.25 83 LYS A N 1
ATOM 623 C CA . LYS A 1 83 ? -13.303 -8.137 -4.491 1.00 71.25 83 LYS A CA 1
ATOM 624 C C . LYS A 1 83 ? -13.614 -8.189 -2.992 1.00 71.25 83 LYS A C 1
ATOM 626 O O . LYS A 1 83 ? -14.622 -8.766 -2.602 1.00 71.25 83 LYS A O 1
ATOM 631 N N . PHE A 1 84 ? -12.796 -7.544 -2.160 1.00 66.94 84 PHE A N 1
ATOM 632 C CA . PHE A 1 84 ? -13.003 -7.469 -0.709 1.00 66.94 84 PHE A CA 1
ATOM 633 C C . PHE A 1 84 ? -14.011 -6.393 -0.272 1.00 66.94 84 PHE A C 1
ATOM 635 O O . PHE A 1 84 ? -14.353 -6.324 0.911 1.00 66.94 84 PHE A O 1
ATOM 642 N N . GLY A 1 85 ? -14.518 -5.578 -1.208 1.00 64.94 85 GLY A N 1
ATOM 643 C CA . GLY A 1 85 ? -15.507 -4.537 -0.921 1.00 64.94 85 GLY A CA 1
ATOM 644 C C . GLY A 1 85 ? -14.979 -3.461 0.029 1.00 64.94 85 GLY A C 1
ATOM 645 O O . GLY A 1 85 ? -15.752 -2.914 0.821 1.00 64.94 85 GLY A O 1
ATOM 646 N N . LEU A 1 86 ? -13.671 -3.187 -0.026 1.00 65.06 86 LEU A N 1
ATOM 647 C CA . LEU A 1 86 ? -13.004 -2.267 0.887 1.00 65.06 86 LEU A CA 1
ATOM 648 C C . LEU A 1 86 ? -13.594 -0.848 0.742 1.00 65.06 86 LEU A C 1
ATOM 650 O O . LEU A 1 86 ? -13.705 -0.329 -0.377 1.00 65.06 86 LEU A O 1
ATOM 654 N N . PRO A 1 87 ? -13.985 -0.191 1.850 1.00 62.50 87 PRO A N 1
ATOM 655 C CA . PRO A 1 87 ? -14.530 1.165 1.811 1.00 62.50 87 PRO A CA 1
ATOM 656 C C . PRO A 1 87 ? -13.509 2.193 1.307 1.00 62.50 87 PRO A C 1
ATOM 658 O O . PRO A 1 87 ? -13.913 3.201 0.734 1.00 62.50 87 PRO A O 1
ATOM 661 N N . GLU A 1 88 ? -12.210 1.912 1.418 1.00 62.59 88 GLU A N 1
ATOM 662 C CA . GLU A 1 88 ? -11.141 2.722 0.818 1.00 62.59 88 GLU A CA 1
ATOM 663 C C . GLU A 1 88 ? -11.262 2.785 -0.702 1.00 62.59 88 GLU A C 1
ATOM 665 O O . GLU A 1 88 ? -11.154 3.862 -1.282 1.00 62.59 88 GLU A O 1
ATOM 670 N N . LEU A 1 89 ? -11.594 1.668 -1.359 1.00 62.78 89 LEU A N 1
ATOM 671 C CA . LEU A 1 89 ? -11.804 1.673 -2.802 1.00 62.78 89 LEU A CA 1
ATOM 672 C C . LEU A 1 89 ? -13.027 2.508 -3.184 1.00 62.78 89 LEU A C 1
ATOM 674 O O . LEU A 1 89 ? -13.003 3.215 -4.189 1.00 62.78 89 LEU A O 1
ATOM 678 N N . LYS A 1 90 ? -14.091 2.461 -2.370 1.00 64.44 90 LYS A N 1
ATOM 679 C CA . LYS A 1 90 ? -15.265 3.325 -2.562 1.00 64.44 90 LYS A CA 1
ATOM 680 C C . LYS A 1 90 ? -14.897 4.797 -2.403 1.00 64.44 90 LYS A C 1
ATOM 682 O O . LYS A 1 90 ? -15.375 5.613 -3.184 1.00 64.44 90 LYS A O 1
ATOM 687 N N . MET A 1 91 ? -14.038 5.130 -1.443 1.00 64.56 91 MET A N 1
ATOM 688 C CA . MET A 1 91 ? -13.556 6.493 -1.222 1.00 64.56 91 MET A CA 1
ATOM 689 C C . MET A 1 91 ? -12.682 6.976 -2.388 1.00 64.56 91 MET A C 1
ATOM 691 O O . MET A 1 91 ? -12.927 8.053 -2.926 1.00 64.56 91 MET A O 1
ATOM 695 N N . VAL A 1 92 ? -11.744 6.152 -2.864 1.00 67.25 92 VAL A N 1
ATOM 696 C CA . VAL A 1 92 ? -10.901 6.454 -4.033 1.00 67.25 92 VAL A CA 1
ATOM 697 C C . VAL A 1 92 ? -11.739 6.575 -5.309 1.00 67.25 92 VAL A C 1
ATOM 699 O O . VAL A 1 92 ? -11.584 7.544 -6.050 1.00 67.25 92 VAL A O 1
ATOM 702 N N . MET A 1 93 ? -12.686 5.662 -5.552 1.00 67.00 93 MET A N 1
ATOM 703 C CA . MET A 1 93 ? -13.629 5.765 -6.674 1.00 67.00 93 MET A CA 1
ATOM 704 C C . MET A 1 93 ? -14.515 7.007 -6.575 1.00 67.00 93 MET A C 1
ATOM 706 O O . MET A 1 93 ? -14.795 7.622 -7.602 1.00 67.00 93 MET A O 1
ATOM 710 N N . ALA A 1 94 ? -14.953 7.395 -5.375 1.00 69.88 94 ALA A N 1
ATOM 711 C CA . ALA A 1 94 ? -15.736 8.610 -5.166 1.00 69.88 94 ALA A CA 1
ATOM 712 C C . ALA A 1 94 ? -14.917 9.870 -5.484 1.00 69.88 94 ALA A C 1
ATOM 714 O O . ALA A 1 94 ? -15.428 10.770 -6.153 1.00 69.88 94 ALA A O 1
ATOM 715 N N . ILE A 1 95 ? -13.640 9.907 -5.087 1.00 72.62 95 ILE A N 1
ATOM 716 C CA . ILE A 1 95 ? -12.706 10.988 -5.435 1.00 72.62 95 ILE A CA 1
A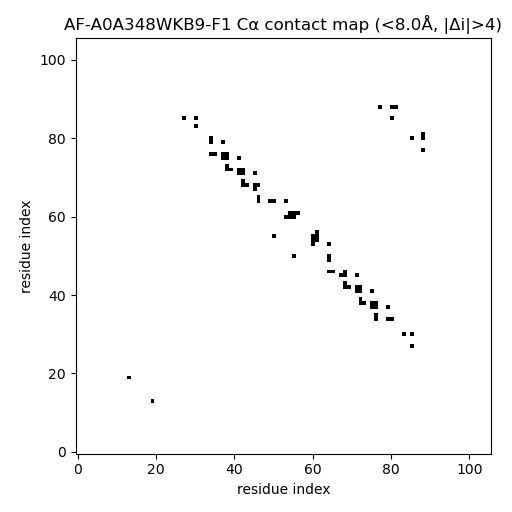TOM 717 C C . ILE A 1 95 ? -12.483 11.031 -6.950 1.00 72.62 95 ILE A C 1
ATOM 719 O O . ILE A 1 95 ? -12.641 12.088 -7.555 1.00 72.62 95 ILE A O 1
ATOM 723 N N . LEU A 1 96 ? -12.210 9.890 -7.588 1.00 69.94 96 LEU A N 1
ATOM 724 C CA . LEU A 1 96 ? -12.054 9.785 -9.045 1.00 69.94 96 LEU A CA 1
ATOM 725 C C . LEU A 1 96 ? -13.304 10.252 -9.800 1.00 69.94 96 LEU A C 1
ATOM 727 O O . LEU A 1 96 ? -13.189 10.961 -10.801 1.00 69.94 96 LEU A O 1
ATOM 731 N N . LYS A 1 97 ? -14.501 9.910 -9.308 1.00 72.00 97 LYS A N 1
ATOM 732 C CA . LYS A 1 97 ? -15.770 10.416 -9.853 1.00 72.00 97 LYS A CA 1
ATOM 733 C C . LYS A 1 97 ? -15.855 11.937 -9.734 1.00 72.00 97 LYS A C 1
ATOM 735 O O . LYS A 1 97 ? -16.228 12.592 -10.701 1.00 72.00 97 LYS A O 1
ATOM 740 N N . ARG A 1 98 ? -15.476 12.494 -8.581 1.00 68.94 98 ARG A N 1
ATOM 741 C CA . ARG A 1 98 ? -15.443 13.946 -8.341 1.00 68.94 98 ARG A CA 1
ATOM 742 C C . ARG A 1 98 ? -14.481 14.664 -9.285 1.00 68.94 98 ARG A C 1
ATOM 744 O O . ARG A 1 98 ? -14.864 15.653 -9.894 1.00 68.94 98 ARG A O 1
ATOM 751 N N . VAL A 1 99 ? -1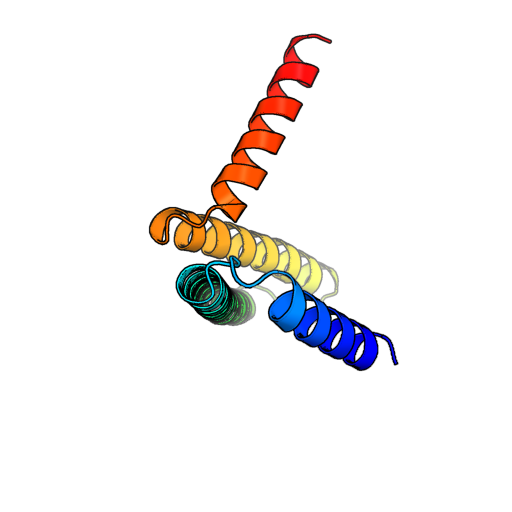3.268 14.142 -9.454 1.00 71.88 99 VAL A N 1
ATOM 752 C CA . VAL A 1 99 ? -12.257 14.719 -10.354 1.00 71.88 99 VAL A CA 1
ATOM 753 C C . VAL A 1 99 ? -12.721 14.660 -11.811 1.00 71.88 99 VAL A C 1
ATOM 755 O O . VAL A 1 99 ? -12.561 15.631 -12.546 1.00 71.88 99 VAL A O 1
ATOM 758 N N . ARG A 1 100 ? -13.358 13.556 -12.227 1.00 69.00 100 ARG A N 1
ATOM 759 C CA . ARG A 1 100 ? -13.923 13.429 -13.578 1.00 69.00 100 ARG A CA 1
ATOM 760 C C . ARG A 1 100 ? -15.060 14.430 -13.830 1.00 69.00 100 ARG A C 1
ATOM 762 O O . ARG A 1 100 ? -15.166 14.923 -14.944 1.00 69.00 100 ARG A O 1
ATOM 769 N N . LEU A 1 101 ? -15.868 14.754 -12.817 1.00 63.12 101 LEU A N 1
ATOM 770 C CA . LEU A 1 101 ? -16.920 15.774 -12.927 1.00 63.12 101 LEU A CA 1
ATOM 771 C C . LEU A 1 101 ? -16.352 17.194 -13.043 1.00 63.12 101 LEU A C 1
ATOM 773 O O . LEU A 1 101 ? -16.833 17.961 -13.866 1.00 63.12 101 LEU A O 1
ATOM 777 N N . ILE A 1 102 ? -15.297 17.524 -12.292 1.00 64.81 102 ILE A N 1
ATOM 778 C CA . ILE A 1 102 ? -14.628 18.835 -12.385 1.00 64.81 102 ILE A CA 1
ATOM 779 C C . ILE A 1 102 ? -14.008 19.027 -13.775 1.00 64.81 102 ILE A C 1
ATOM 781 O O . ILE A 1 102 ? -14.133 20.090 -14.368 1.00 64.81 102 ILE A O 1
ATOM 785 N N . LYS A 1 103 ? -13.406 17.972 -14.333 1.00 56.47 103 LYS A N 1
ATOM 786 C CA . LYS A 1 103 ? -12.814 17.998 -15.678 1.00 56.47 103 LYS A CA 1
ATOM 787 C C . LYS A 1 103 ? -13.847 18.002 -16.818 1.00 56.47 103 LYS A C 1
ATOM 789 O O . LYS A 1 103 ? -13.464 18.187 -17.961 1.00 56.47 103 LYS A O 1
ATOM 794 N N . SER A 1 104 ? -15.122 17.741 -16.522 1.00 55.12 104 SER A N 1
ATOM 795 C CA . SER A 1 104 ? -16.234 17.809 -17.483 1.00 55.12 104 SER A CA 1
ATOM 796 C C . SER A 1 104 ? -16.997 19.138 -17.410 1.00 55.12 104 SER A C 1
ATOM 798 O O . SER A 1 104 ? -17.877 19.364 -18.235 1.00 55.12 104 SER A O 1
ATOM 800 N N . ALA A 1 105 ? -16.706 19.968 -16.404 1.00 55.62 105 ALA A N 1
ATOM 801 C CA . ALA A 1 105 ? -17.310 21.281 -16.176 1.00 55.62 105 ALA A CA 1
ATOM 802 C C . ALA A 1 105 ? -16.333 22.445 -16.458 1.00 55.62 105 ALA A C 1
ATOM 804 O O . ALA A 1 105 ? -16.683 23.599 -16.224 1.00 55.62 105 ALA A O 1
ATOM 805 N N . SER A 1 106 ? -15.125 22.130 -16.938 1.00 47.97 106 SER A N 1
ATOM 806 C CA . SER A 1 106 ? -14.115 23.050 -17.472 1.00 47.97 106 SER A CA 1
ATOM 807 C C . SER A 1 106 ? -13.859 22.716 -18.931 1.00 47.97 106 SER A C 1
ATOM 809 O O . SER A 1 106 ? -13.378 23.636 -19.622 1.00 47.97 106 SER A O 1
#

Foldseek 3Di:
DVVVVVVVVVVVCCVVVVPPPVVVVVLLVVLVVVLVVQLVVQLVVQLVVLVVVFPPPDPVSVVVSVVVSVVRSVVSSLVSCVVSVRVVNVVVVVVVVVVVVVVVVD

=== Feature glossary ===
A reading guide for the features in this record.

Start from the sequence.

  · Sequence gives the chain of amino acids in standard one-letter code (A=alanine, C=cysteine, …, Y=tyrosine), read N→C. It is the only feature that is directly encoded by the gene; all structural features are derived from the folded form of this sequence.

Fold it, and you get atomic coordinates and the backbone conformation that goes with them.

  · Structure coordinates are given as an mmCIF _atom_site loop: one row per atom with element, residue name, chain id, sequence number, and x/y/z position in Å. Only the four main-chain atoms per residue are included here; side chains are omitted to keep the record compact.

  · Backbone dihedral angles. Every residue except chain termini has a φ (preceding-C → N → Cα → C) and a ψ (N → Cα → C → next-N). They are reported in degrees following the IUPAC sign convention. Secondary structure is essentially a statement about which (φ, ψ) basin each residue occupies.

  · Eight-state secondary structure (DSSP): H is the canonical α-helix, G the tighter 3₁₀-helix, I the wider π-helix; E/B are β-structure, T and S are turns and bends, and '-' is everything else. DSSP derives these from the pattern of main-chain N–H···O=C hydrogen bonds, not from the sequence.

  · SS3 is a coarse helix/strand/coil call (letters a/b/c) made by the P-SEA algorithm from inter-Cα distances and dihedrals. It is less detailed than DSSP but needs only Cα positions.

Summarize the fold with a handful of shape descriptors and a per-residue structural alphabet.

  · Radius of gyration (Rg) is the root-mean-square distance of Cα atoms from their centroid — a single number for overall size and compactness. A globular domain of N residues has Rg ≈ 2.2·N^0.38 Å; an extended or disordered chain has a much larger Rg. The Cα contact count is the number of residue pairs whose Cα atoms are within 8 Å and are more than four positions apart in sequence — a standard proxy for tertiary packing density. The bounding box is the smallest axis-aligned box enclosing all Cα atoms.

  · 3Di is Foldseek's structural alphabet. Each residue is assigned one of twenty discrete states based on how its Cα sits relative to its spatial (not sequential) neighbors. Aligning 3Di strings finds structural homologs roughly as well as full 3D superposition, but orders of magnitude faster.

  · Solvent-accessible surface area (SASA) is the area in Å² traced out by the centre of a 1.4 Å probe sphere (a water molecule) rolled over the protein's van der Waals surface (Shrake–Rupley / Lee–Richards construction). Buried residues have near-zero SASA; fully exposed residues can exceed 200 Å². The total SASA scales roughly with the number of surface residues.

Ask how reliable the model is.

  · For AlphaFold models, the B-factor field carries pLDDT — the model's own estimate of local accuracy on a 0–100 scale. Regions with pLDDT<50 should be treated as essentially unmodeled; they often correspond to intrinsically disordered segments.

  · For experimental (PDB) structures, the B-factor (temperature factor) quantifies the positional spread of each atom in the crystal — a combination of thermal vibration and static disorder — in units of Å². High B-factors mark flexible loops or poorly resolved regions; low B-factors mark the rigid, well-ordered core.

  · Predicted Aligned Error (PAE) is an AlphaFold confidence matrix: entry (i, j) is the expected error in the position of residue j, in ångströms, when the prediction is superimposed on the true structure at residue i. Low PAE within a block of residues means that block is internally rigid and well-predicted; high PAE between two blocks means their relative placement is uncertain even if each block individually is confident.

Place it in context: what it resembles, what it is annotated as, and how it looks.

  · Structural nearest neighbors (via Foldseek easy-search vs the PDB). Reported per hit: target PDB id, E-value, and alignment TM-score. A TM-score above ~0.5 is the conventional threshold for 'same fold'.

  · Functional an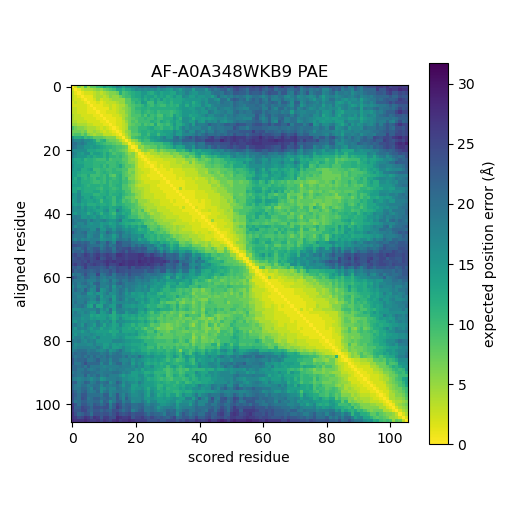notations link the protein to curated databases. InterPro entries identify conserved domains and families by matching the sequence against member-database signatures (Pfam, PROSITE, CDD, …). Gene Ontology (GO) terms describe molecular function, biological process, and cellular component in a controlled vocabulary. CATH places the structure in a hierarchical fold classification (Class/Architecture/Topology/Homologous-superfamily). The organism is the source species.

  · The contact map is a binary N×N matrix image: pixel (i, j) is dark where Cα_i and Cα_j are within 8 Å and |i−j|>4. Because the |i−j|>4 filter removes local helical contacts, off-diagonal stripes parallel to the main diagonal indicate parallel β-sheets; stripes perpendicular to it indicate antiparallel β-sheets. The Ramachandran plot scatters every residue's (φ, ψ) pair against the sterically allowed regions. The PAE heatmap renders the predicted-aligned-error matrix.

  · Six rendered views show the 3D structure from the faces of a cube — i.e. along ±x, ±y, ±z. Rendering representation is drawn randomly per protein from cartoon (secondary-structure ribbons), sticks (backbone bonds), or molecular surface; coloring is either N→C rainbow (blue at the N-terminus through red at the C-terminus) or one color per chain.